Protein AF-A0A8T0IUT3-F1 (afdb_monomer)

Mean predicted aligned error: 15.56 Å

Sequence (140 aa):
MKRPKSNHHGSDPGAVCSSKIKRRRSDAAPHVVEEEQGNPRGDEDKVREELKDKILELLQKRAESSTMCPSEAPRALHPETWRDLMDVTREVARQLALDGRIEITQKGRAVDPEAPLRGPIRLRLVSRKPPSTSGPPNSN

Structure (mmCIF, N/CA/C/O backbone):
data_AF-A0A8T0IUT3-F1
#
_entry.id   AF-A0A8T0IUT3-F1
#
loop_
_atom_site.group_PDB
_atom_site.id
_atom_site.type_symbol
_atom_site.label_atom_id
_atom_site.label_alt_id
_atom_site.label_comp_id
_atom_site.label_asym_id
_atom_site.label_entity_id
_atom_site.label_seq_id
_atom_site.pdbx_PDB_ins_code
_atom_site.Cartn_x
_atom_site.Cartn_y
_atom_site.Cartn_z
_atom_site.occupancy
_atom_site.B_iso_or_equiv
_atom_site.auth_seq_id
_atom_site.auth_comp_id
_atom_site.auth_asym_id
_atom_site.auth_atom_id
_atom_site.pdbx_PDB_model_num
ATOM 1 N N . MET A 1 1 ? 44.453 -64.489 45.763 1.00 55.81 1 MET A N 1
ATOM 2 C CA . MET A 1 1 ? 43.513 -65.433 45.113 1.00 55.81 1 MET A CA 1
ATOM 3 C C . MET A 1 1 ? 42.090 -65.145 45.576 1.00 55.81 1 MET A C 1
ATOM 5 O O . MET A 1 1 ? 41.773 -65.444 46.720 1.00 55.81 1 MET A O 1
ATOM 9 N N . LYS A 1 2 ? 41.245 -64.555 44.725 1.00 43.19 2 LYS A N 1
ATOM 10 C CA . LYS A 1 2 ? 39.778 -64.672 44.783 1.00 43.19 2 LYS A CA 1
ATOM 11 C C . LYS A 1 2 ? 39.184 -64.205 43.454 1.00 43.19 2 LYS A C 1
ATOM 13 O O . LYS A 1 2 ? 39.761 -63.385 42.753 1.00 43.19 2 LYS A O 1
ATOM 18 N N . ARG A 1 3 ? 38.117 -64.905 43.101 1.00 52.44 3 ARG A N 1
ATOM 19 C CA . ARG A 1 3 ? 37.497 -65.087 41.790 1.00 52.44 3 ARG A CA 1
ATOM 20 C C . ARG A 1 3 ? 36.524 -63.939 41.411 1.00 52.44 3 ARG A C 1
ATOM 22 O O . ARG A 1 3 ? 36.326 -63.047 42.226 1.00 52.44 3 ARG A O 1
ATOM 29 N N . PRO A 1 4 ? 35.968 -63.960 40.180 1.00 64.44 4 PRO A N 1
ATOM 30 C CA . PRO A 1 4 ? 35.507 -62.795 39.415 1.00 64.44 4 PRO A CA 1
ATOM 31 C C . PRO A 1 4 ? 33.970 -62.644 39.323 1.00 64.44 4 PRO A C 1
ATOM 33 O O . PRO A 1 4 ? 33.233 -63.442 39.893 1.00 64.44 4 PRO A O 1
ATOM 36 N N . LYS A 1 5 ? 33.561 -61.708 38.441 1.00 50.50 5 LYS A N 1
ATOM 37 C CA . LYS A 1 5 ? 32.255 -61.486 37.777 1.00 50.50 5 LYS A CA 1
ATOM 38 C C . LYS A 1 5 ? 31.177 -60.754 38.584 1.00 50.50 5 LYS A C 1
ATOM 40 O O . LYS A 1 5 ? 30.621 -61.306 39.524 1.00 50.50 5 LYS A O 1
ATOM 45 N N . SER A 1 6 ? 30.726 -59.615 38.052 1.00 52.56 6 SER A N 1
ATOM 46 C CA . SER A 1 6 ? 29.314 -59.470 37.677 1.00 52.56 6 SER A CA 1
ATOM 47 C C . SER A 1 6 ? 29.062 -58.322 36.702 1.00 52.56 6 SER A C 1
ATOM 49 O O . SER A 1 6 ? 29.662 -57.258 36.772 1.00 52.56 6 SER A O 1
ATOM 51 N N . ASN A 1 7 ? 28.164 -58.660 35.782 1.00 49.91 7 ASN A N 1
ATOM 52 C CA . ASN A 1 7 ? 27.420 -57.870 34.812 1.00 49.91 7 ASN A CA 1
ATOM 53 C C . ASN A 1 7 ? 26.555 -56.781 35.491 1.00 49.91 7 ASN A C 1
ATOM 55 O O . ASN A 1 7 ? 26.451 -56.814 36.714 1.00 49.91 7 ASN A O 1
ATOM 59 N N . HIS A 1 8 ? 25.915 -55.921 34.681 1.00 45.75 8 HIS A N 1
ATOM 60 C CA . HIS A 1 8 ? 24.700 -55.077 34.868 1.00 45.75 8 HIS A CA 1
ATOM 61 C C . HIS A 1 8 ? 24.979 -53.694 34.237 1.00 45.75 8 HIS A C 1
ATOM 63 O O . HIS A 1 8 ? 25.816 -52.954 34.733 1.00 45.75 8 HIS A O 1
ATOM 69 N N . HIS A 1 9 ? 24.534 -53.383 33.012 1.00 49.16 9 HIS A N 1
ATOM 70 C CA . HIS A 1 9 ? 23.164 -52.999 32.617 1.00 49.16 9 HIS A CA 1
ATOM 71 C C . HIS A 1 9 ? 22.479 -52.033 33.599 1.00 49.16 9 HIS A C 1
ATOM 73 O O . HIS A 1 9 ? 22.085 -52.432 34.690 1.00 49.16 9 HIS A O 1
ATOM 79 N N . GLY A 1 10 ? 22.305 -50.787 33.146 1.00 36.78 10 GLY A N 1
ATOM 80 C CA . GLY A 1 10 ? 21.624 -49.681 33.829 1.00 36.78 10 GLY A CA 1
ATOM 81 C C . GLY A 1 10 ? 22.468 -48.404 33.718 1.00 36.78 10 GLY A C 1
ATOM 82 O O . GLY A 1 10 ? 23.670 -48.455 33.927 1.00 36.78 10 GLY A O 1
ATOM 83 N N . SER A 1 11 ? 21.972 -47.229 33.355 1.00 42.97 11 SER A N 1
ATOM 84 C CA . SER A 1 11 ? 20.612 -46.797 33.080 1.00 42.97 11 SER A CA 1
ATOM 85 C C . SER A 1 11 ? 20.668 -45.543 32.208 1.00 42.97 11 SER A C 1
ATOM 87 O O . SER A 1 11 ? 21.605 -44.749 32.271 1.00 42.97 11 SER A O 1
ATOM 89 N N . ASP A 1 12 ? 19.624 -45.431 31.404 1.00 49.34 12 ASP A N 1
ATOM 90 C CA . ASP A 1 12 ? 19.147 -44.308 30.607 1.00 49.34 12 ASP A CA 1
ATOM 91 C C . ASP A 1 12 ? 19.341 -42.915 31.252 1.00 49.34 12 ASP A C 1
ATOM 93 O O . ASP A 1 12 ? 18.908 -42.706 32.392 1.00 49.34 12 ASP A O 1
ATOM 97 N N . PRO A 1 13 ? 19.938 -41.930 30.551 1.00 45.50 13 PRO A N 1
ATOM 98 C CA . PRO A 1 13 ? 19.834 -40.541 30.946 1.00 45.50 13 PRO A CA 1
ATOM 99 C C . PRO A 1 13 ? 18.665 -39.857 30.224 1.00 45.50 13 PRO A C 1
ATOM 101 O O . PRO A 1 13 ? 18.775 -39.419 29.083 1.00 45.50 13 PRO A O 1
ATOM 104 N N . GLY A 1 14 ? 17.596 -39.640 30.987 1.00 39.94 14 GLY A N 1
ATOM 105 C CA . GLY A 1 14 ? 17.022 -38.303 31.114 1.00 39.94 14 GLY A CA 1
ATOM 106 C C . GLY A 1 14 ? 16.042 -37.874 30.028 1.00 39.94 14 GLY A C 1
ATOM 107 O O . GLY A 1 14 ? 16.361 -37.078 29.147 1.00 39.94 14 GLY A O 1
ATOM 108 N N . ALA A 1 15 ? 14.782 -38.263 30.211 1.00 42.56 15 ALA A N 1
ATOM 109 C CA . ALA A 1 15 ? 13.651 -37.516 29.686 1.00 42.56 15 ALA A CA 1
ATOM 110 C C . ALA A 1 15 ? 13.571 -36.123 30.343 1.00 42.56 15 ALA A C 1
ATOM 112 O O . ALA A 1 15 ? 13.317 -36.000 31.541 1.00 42.56 15 ALA A O 1
ATOM 113 N N . VAL A 1 16 ? 13.697 -35.068 29.535 1.00 44.44 16 VAL A N 1
ATOM 114 C CA . VAL A 1 16 ? 13.065 -33.770 29.804 1.00 44.44 16 VAL A CA 1
ATOM 115 C C . VAL A 1 16 ? 12.092 -33.479 28.669 1.00 44.44 16 VAL A C 1
ATOM 117 O O . VAL A 1 16 ? 12.460 -33.166 27.537 1.00 44.44 16 VAL A O 1
ATOM 120 N N . CYS A 1 17 ? 10.813 -33.601 29.011 1.00 33.97 17 CYS A N 1
ATOM 121 C CA . CYS A 1 17 ? 9.704 -33.002 28.294 1.00 33.97 17 CYS A CA 1
ATOM 122 C C . CYS A 1 17 ? 9.825 -31.479 28.353 1.00 33.97 17 CYS A C 1
ATOM 124 O O . CYS A 1 17 ? 9.919 -30.929 29.448 1.00 33.97 17 CYS A O 1
ATOM 126 N N . SER A 1 18 ? 9.720 -30.806 27.204 1.00 33.97 18 SER A N 1
ATOM 127 C CA . SER A 1 18 ? 8.935 -29.569 27.061 1.00 33.97 18 SER A CA 1
ATOM 128 C C . SER A 1 18 ? 8.786 -29.151 25.592 1.00 33.97 18 SER A C 1
ATOM 130 O O . SER A 1 18 ? 9.739 -28.773 24.920 1.00 33.97 18 SER A O 1
ATOM 132 N N . SER A 1 19 ? 7.532 -29.179 25.135 1.00 39.91 19 SER A N 1
ATOM 133 C CA . SER A 1 19 ? 6.931 -28.181 24.240 1.00 39.91 19 SER A CA 1
ATOM 134 C C . SER A 1 19 ? 7.530 -27.994 22.842 1.00 39.91 19 SER A C 1
ATOM 136 O O . SER A 1 19 ? 8.184 -26.995 22.549 1.00 39.91 19 SER A O 1
ATOM 138 N N . LYS A 1 20 ? 7.156 -28.877 21.906 1.00 39.25 20 LYS A N 1
ATOM 139 C CA . LYS A 1 20 ? 7.261 -28.596 20.466 1.00 39.25 20 LYS A CA 1
ATOM 140 C C . LYS A 1 20 ? 5.880 -28.289 19.899 1.00 39.25 20 LYS A C 1
ATOM 142 O O . LYS A 1 20 ? 5.141 -29.166 19.461 1.00 39.25 20 LYS A O 1
ATOM 147 N N . ILE A 1 21 ? 5.536 -27.006 19.944 1.00 50.00 21 ILE A N 1
ATOM 148 C CA . ILE A 1 21 ? 4.430 -26.415 19.191 1.00 50.00 21 ILE A CA 1
ATOM 149 C C . ILE A 1 21 ? 4.604 -26.830 17.727 1.00 50.00 21 ILE A C 1
ATOM 151 O O . ILE A 1 21 ? 5.568 -26.434 17.067 1.00 50.00 21 ILE A O 1
ATOM 155 N N . LYS A 1 22 ? 3.679 -27.655 17.226 1.00 37.94 22 LYS A N 1
ATOM 156 C CA . LYS A 1 22 ? 3.567 -27.985 15.805 1.00 37.94 22 LYS A CA 1
ATOM 157 C C . LYS A 1 22 ? 3.166 -26.714 15.062 1.00 37.94 22 LYS A C 1
ATOM 159 O O . LYS A 1 22 ? 1.987 -26.455 14.843 1.00 37.94 22 LYS A O 1
ATOM 164 N N . ARG A 1 23 ? 4.154 -25.913 14.659 1.00 39.94 23 ARG A N 1
ATOM 165 C CA . ARG A 1 23 ? 3.957 -24.968 13.563 1.00 39.94 23 ARG A CA 1
ATOM 166 C C . ARG A 1 23 ? 3.671 -25.814 12.329 1.00 39.94 23 ARG A C 1
ATOM 168 O O . ARG A 1 23 ? 4.578 -26.437 11.782 1.00 39.94 23 ARG A O 1
ATOM 175 N N . ARG A 1 24 ? 2.398 -25.873 11.936 1.00 36.53 24 ARG A N 1
ATOM 176 C CA . ARG A 1 24 ? 2.010 -26.245 10.577 1.00 36.53 24 ARG A CA 1
ATOM 177 C C . ARG A 1 24 ? 2.794 -25.299 9.666 1.00 36.53 24 ARG A C 1
ATOM 179 O O . ARG A 1 24 ? 2.527 -24.102 9.655 1.00 36.53 24 ARG A O 1
ATOM 186 N N . ARG A 1 25 ? 3.828 -25.814 8.996 1.00 36.41 25 ARG A N 1
ATOM 187 C CA . ARG A 1 25 ? 4.364 -25.166 7.802 1.00 36.41 25 ARG A CA 1
ATOM 188 C C . ARG A 1 25 ? 3.235 -25.259 6.792 1.00 36.41 25 ARG A C 1
ATOM 190 O O . ARG A 1 25 ? 2.964 -26.337 6.277 1.00 36.41 25 ARG A O 1
ATOM 197 N N . SER A 1 26 ? 2.512 -24.161 6.623 1.00 38.78 26 SER A N 1
ATOM 198 C CA . SER A 1 26 ? 1.767 -23.953 5.397 1.00 38.78 26 SER A CA 1
ATOM 199 C C . SER A 1 26 ? 2.817 -23.915 4.299 1.00 38.78 26 SER A C 1
ATOM 201 O O . SER A 1 26 ? 3.652 -23.014 4.248 1.00 38.78 26 SER A O 1
ATOM 203 N N . ASP A 1 27 ? 2.839 -24.998 3.545 1.00 40.22 27 ASP A N 1
ATOM 204 C CA . ASP A 1 27 ? 3.532 -25.143 2.286 1.00 40.22 27 ASP A CA 1
ATOM 205 C C . ASP A 1 27 ? 3.083 -23.988 1.374 1.00 40.22 27 ASP A C 1
ATOM 207 O O . ASP A 1 27 ? 1.924 -23.924 0.969 1.00 40.22 27 ASP A O 1
ATOM 211 N N . ALA A 1 28 ? 3.962 -23.010 1.157 1.00 39.94 28 ALA A N 1
ATOM 212 C CA . ALA A 1 28 ? 3.815 -21.995 0.122 1.00 39.94 28 ALA A CA 1
ATOM 213 C C . ALA A 1 28 ? 5.022 -22.178 -0.799 1.00 39.94 28 ALA A C 1
ATOM 215 O O . ALA A 1 28 ? 6.134 -21.743 -0.502 1.00 39.94 28 ALA A O 1
ATOM 216 N N . ALA A 1 29 ? 4.769 -22.995 -1.816 1.00 40.53 29 ALA A N 1
ATOM 217 C CA . ALA A 1 29 ? 5.663 -23.530 -2.826 1.00 40.53 29 ALA A CA 1
ATOM 218 C C . ALA A 1 29 ? 6.790 -22.586 -3.295 1.00 40.53 29 ALA A C 1
ATOM 220 O O . ALA A 1 29 ? 6.523 -21.435 -3.640 1.00 40.53 29 ALA A O 1
ATOM 221 N N . PRO A 1 30 ? 8.027 -23.091 -3.462 1.00 44.62 30 PRO A N 1
ATOM 222 C CA . PRO A 1 30 ? 8.927 -22.562 -4.468 1.00 44.62 30 PRO A CA 1
ATOM 223 C C . PRO A 1 30 ? 8.512 -23.171 -5.813 1.00 44.62 30 PRO A C 1
ATOM 225 O O . PRO A 1 30 ? 8.820 -24.328 -6.093 1.00 44.62 30 PRO A O 1
ATOM 228 N N . HIS A 1 31 ? 7.794 -22.422 -6.648 1.00 38.03 31 HIS A N 1
ATOM 229 C CA . HIS A 1 31 ? 7.691 -22.777 -8.061 1.00 38.03 31 HIS A CA 1
ATOM 230 C C . HIS A 1 31 ? 8.699 -21.941 -8.841 1.00 38.03 31 HIS A C 1
ATOM 232 O O . HIS A 1 31 ? 8.432 -20.825 -9.275 1.00 38.03 31 HIS A O 1
ATOM 238 N N . VAL A 1 32 ? 9.896 -22.507 -8.953 1.00 44.44 32 VAL A N 1
ATOM 239 C CA . VAL A 1 32 ? 10.777 -22.260 -10.088 1.00 44.44 32 VAL A CA 1
ATOM 240 C C . VAL A 1 32 ? 10.021 -22.628 -11.367 1.00 44.44 32 VAL A C 1
ATOM 242 O O . VAL A 1 32 ? 9.634 -23.782 -11.537 1.00 44.44 32 VAL A O 1
ATOM 245 N N . VAL A 1 33 ? 9.832 -21.650 -12.249 1.00 40.28 33 VAL A N 1
ATOM 246 C CA . VAL A 1 33 ? 9.661 -21.863 -13.690 1.00 40.28 33 VAL A CA 1
ATOM 247 C C . VAL A 1 33 ? 10.644 -20.960 -14.413 1.00 40.28 33 VAL A C 1
ATOM 249 O O . VAL A 1 33 ? 10.689 -19.754 -14.170 1.00 40.28 33 VAL A O 1
ATOM 252 N N . GLU A 1 34 ? 11.467 -21.619 -15.222 1.00 43.31 34 GLU A N 1
ATOM 253 C CA . GLU A 1 34 ? 12.449 -21.058 -16.139 1.00 43.31 34 GLU A CA 1
ATOM 254 C C . GLU A 1 34 ? 11.798 -20.303 -17.311 1.00 43.31 34 GLU A C 1
ATOM 256 O O . GLU A 1 34 ? 10.589 -20.353 -17.535 1.00 43.31 34 GLU A O 1
ATOM 261 N N . GLU A 1 35 ? 12.665 -19.579 -18.009 1.00 59.00 35 GLU A N 1
ATOM 262 C CA . GLU A 1 35 ? 12.460 -18.555 -19.031 1.00 59.00 35 GLU A CA 1
ATOM 263 C C . GLU A 1 35 ? 11.762 -19.032 -20.319 1.00 59.00 35 GLU A C 1
ATOM 265 O O . GLU A 1 35 ? 12.024 -20.132 -20.792 1.00 59.00 35 GLU A O 1
ATOM 270 N N . GLU A 1 36 ? 10.934 -18.182 -20.944 1.00 53.38 36 GLU A N 1
ATOM 271 C CA . GLU A 1 36 ? 11.319 -17.424 -22.154 1.00 53.38 36 GLU A CA 1
ATOM 2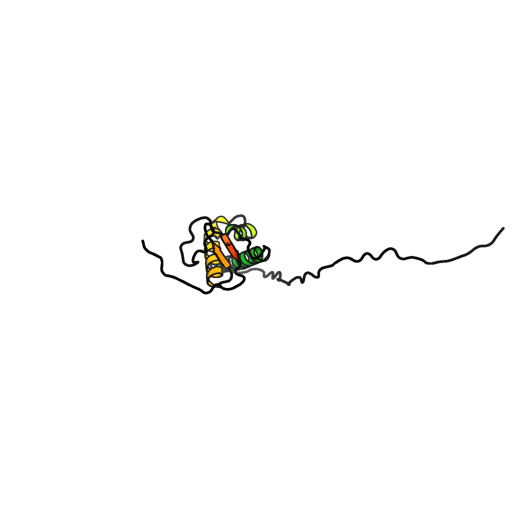72 C C . GLU A 1 36 ? 10.182 -16.484 -22.631 1.00 53.38 36 GLU A C 1
ATOM 274 O O . GLU A 1 36 ? 9.007 -16.832 -22.566 1.00 53.38 36 GLU A O 1
ATOM 279 N N . GLN A 1 37 ? 10.571 -15.330 -23.192 1.00 46.44 37 GLN A N 1
ATOM 280 C CA . GLN A 1 37 ? 9.783 -14.384 -24.015 1.00 46.44 37 GLN A CA 1
ATOM 281 C C . GLN A 1 37 ? 8.900 -13.361 -23.279 1.00 46.44 37 GLN A C 1
ATOM 283 O O . GLN A 1 37 ? 7.699 -13.522 -23.065 1.00 46.44 37 GLN A O 1
ATOM 288 N N . GLY A 1 38 ? 9.543 -12.227 -22.978 1.00 43.34 38 GLY A N 1
ATOM 289 C CA . GLY A 1 38 ? 8.951 -11.025 -22.405 1.00 43.34 38 GLY A CA 1
ATOM 290 C C . GLY A 1 38 ? 7.757 -10.497 -23.197 1.00 43.34 38 GLY A C 1
ATOM 291 O O . GLY A 1 38 ? 7.885 -9.901 -24.267 1.00 43.34 38 GLY A O 1
ATOM 292 N N . ASN A 1 39 ? 6.581 -10.645 -22.597 1.00 49.91 39 ASN A N 1
ATOM 293 C CA . ASN A 1 39 ? 5.521 -9.668 -22.743 1.00 49.91 39 ASN A CA 1
ATOM 294 C C . ASN A 1 39 ? 5.886 -8.507 -21.805 1.00 49.91 39 ASN A C 1
ATOM 296 O O . ASN A 1 39 ? 5.896 -8.736 -20.599 1.00 49.91 39 ASN A O 1
ATOM 300 N N . PRO A 1 40 ? 6.136 -7.275 -22.282 1.00 51.59 40 PRO A N 1
ATOM 301 C CA . PRO A 1 40 ? 6.523 -6.166 -21.402 1.00 51.59 40 PRO A CA 1
ATOM 302 C C . PRO A 1 40 ? 5.475 -5.867 -20.313 1.00 51.59 40 PRO A C 1
ATOM 304 O O . PRO A 1 40 ? 5.798 -5.263 -19.300 1.00 51.59 40 PRO A O 1
ATOM 307 N N . ARG A 1 41 ? 4.226 -6.323 -20.498 1.00 54.34 41 ARG A N 1
ATOM 308 C CA . ARG A 1 41 ? 3.160 -6.250 -19.484 1.00 54.34 41 ARG A CA 1
ATOM 309 C C . ARG A 1 41 ? 3.249 -7.362 -18.431 1.00 54.34 41 ARG A C 1
ATOM 311 O O . ARG A 1 41 ? 2.844 -7.164 -17.295 1.00 54.34 41 ARG A O 1
ATOM 318 N N . GLY A 1 42 ? 3.781 -8.526 -18.806 1.00 61.91 42 GLY A N 1
ATOM 319 C CA . GLY A 1 42 ? 3.863 -9.702 -17.939 1.00 61.91 42 GLY A CA 1
ATOM 320 C C . GLY A 1 42 ? 4.825 -9.512 -16.770 1.00 61.91 42 GLY A C 1
ATOM 321 O O . GLY A 1 42 ? 4.537 -9.975 -15.670 1.00 61.91 42 GLY A O 1
ATOM 322 N N . ASP A 1 43 ? 5.921 -8.783 -16.980 1.00 73.44 43 ASP A N 1
ATOM 323 C CA . ASP A 1 43 ? 6.865 -8.453 -15.910 1.00 73.44 43 ASP A CA 1
ATOM 324 C C . ASP A 1 43 ? 6.238 -7.510 -14.871 1.00 73.44 43 ASP A C 1
ATOM 326 O O . ASP A 1 43 ? 6.359 -7.743 -13.669 1.00 73.44 43 ASP A O 1
ATOM 330 N N . GLU A 1 44 ? 5.492 -6.489 -15.309 1.00 77.19 44 GLU A N 1
ATOM 331 C CA . GLU A 1 44 ? 4.794 -5.565 -14.404 1.00 77.19 44 GLU A CA 1
ATOM 332 C C . GLU A 1 44 ? 3.655 -6.245 -13.633 1.00 77.19 44 GLU A C 1
ATOM 334 O O . GLU A 1 44 ? 3.500 -6.016 -12.430 1.00 77.19 44 GLU A O 1
ATOM 339 N N . ASP A 1 45 ? 2.877 -7.103 -14.298 1.00 82.94 45 ASP A N 1
ATOM 340 C CA . ASP A 1 45 ? 1.806 -7.877 -13.663 1.00 82.94 45 ASP A CA 1
ATOM 341 C C . ASP A 1 45 ? 2.371 -8.878 -12.646 1.00 82.94 45 ASP A C 1
ATOM 343 O O . ASP A 1 45 ? 1.840 -9.016 -11.542 1.00 82.94 45 ASP A O 1
ATOM 347 N N . LYS A 1 46 ? 3.504 -9.516 -12.957 1.00 86.75 46 LYS A N 1
ATOM 348 C CA . LYS A 1 46 ? 4.217 -10.373 -12.006 1.00 86.75 46 LYS A CA 1
ATOM 349 C C . LYS A 1 46 ? 4.689 -9.580 -10.788 1.00 86.75 46 LYS A C 1
ATOM 351 O O . LYS A 1 46 ? 4.426 -9.994 -9.661 1.00 86.75 46 LYS A O 1
ATOM 356 N N . VAL A 1 47 ? 5.313 -8.417 -10.989 1.00 89.38 47 VAL A N 1
ATOM 357 C CA . VAL A 1 47 ? 5.743 -7.536 -9.887 1.00 89.38 47 VAL A CA 1
ATOM 358 C C . VAL A 1 47 ? 4.547 -7.089 -9.042 1.00 89.38 47 VAL A C 1
ATOM 360 O O . VAL A 1 47 ? 4.638 -7.029 -7.815 1.00 89.38 47 VAL A O 1
ATOM 363 N N . ARG A 1 48 ? 3.402 -6.803 -9.670 1.00 90.62 48 ARG A N 1
ATOM 364 C CA . ARG A 1 48 ? 2.156 -6.440 -8.985 1.00 90.62 48 ARG A CA 1
ATOM 365 C C . ARG A 1 48 ? 1.669 -7.557 -8.059 1.00 90.62 48 ARG A C 1
ATOM 367 O O . ARG A 1 48 ? 1.350 -7.274 -6.903 1.00 90.62 48 ARG A O 1
ATOM 374 N N . GLU A 1 49 ? 1.631 -8.798 -8.538 1.00 89.81 49 GLU A N 1
ATOM 375 C CA . GLU A 1 49 ? 1.229 -9.954 -7.726 1.00 89.81 49 GLU A CA 1
ATOM 376 C C . GLU A 1 49 ? 2.248 -10.255 -6.615 1.00 89.81 49 GLU A C 1
ATOM 378 O O . GLU A 1 49 ? 1.857 -10.439 -5.463 1.00 89.81 49 GLU A O 1
ATOM 383 N N . GLU A 1 50 ? 3.553 -10.175 -6.894 1.00 91.19 50 GLU A N 1
ATOM 384 C CA . GLU A 1 50 ? 4.592 -10.317 -5.863 1.00 91.19 50 GLU A CA 1
ATOM 385 C C . GLU A 1 50 ? 4.434 -9.267 -4.752 1.00 91.19 50 GLU A C 1
ATOM 387 O O . GLU A 1 50 ? 4.505 -9.585 -3.562 1.00 91.19 50 GLU A O 1
ATOM 392 N N . LEU A 1 51 ? 4.177 -8.005 -5.120 1.00 92.38 51 LEU A N 1
ATOM 393 C CA . LEU A 1 51 ? 3.916 -6.931 -4.161 1.00 92.38 51 LEU A CA 1
ATOM 394 C C . LEU A 1 51 ? 2.668 -7.217 -3.329 1.00 92.38 51 LEU A C 1
ATOM 396 O O . LEU A 1 51 ? 2.678 -6.994 -2.117 1.00 92.38 51 LEU A O 1
ATOM 400 N N . LYS A 1 52 ? 1.603 -7.710 -3.962 1.00 91.56 52 LYS A N 1
ATOM 401 C CA . LYS A 1 52 ? 0.335 -8.039 -3.308 1.00 91.56 52 LYS A CA 1
ATOM 402 C C . LYS A 1 52 ? 0.531 -9.111 -2.243 1.00 91.56 52 LYS A C 1
ATOM 404 O O . LYS A 1 52 ? 0.182 -8.891 -1.078 1.00 91.56 52 LYS A O 1
ATOM 409 N N . ASP A 1 53 ? 1.157 -10.220 -2.619 1.00 91.06 53 ASP A N 1
ATOM 410 C CA . ASP A 1 53 ? 1.465 -11.320 -1.711 1.00 91.06 53 ASP A CA 1
ATOM 411 C C . ASP A 1 53 ? 2.394 -10.859 -0.597 1.00 91.06 53 ASP A C 1
ATOM 413 O O . ASP A 1 53 ? 2.157 -11.156 0.578 1.00 91.06 53 ASP A O 1
ATOM 417 N N . LYS A 1 54 ? 3.405 -10.046 -0.927 1.00 92.12 54 LYS A N 1
ATOM 418 C CA . LYS A 1 54 ? 4.350 -9.548 0.068 1.00 92.12 54 LYS A CA 1
ATOM 419 C C . LYS A 1 54 ? 3.702 -8.620 1.086 1.00 92.12 54 LYS A C 1
ATOM 421 O O . LYS A 1 54 ? 4.015 -8.712 2.274 1.00 92.12 54 LYS A O 1
ATOM 426 N N . ILE A 1 55 ? 2.797 -7.742 0.653 1.00 90.69 55 ILE A N 1
ATOM 427 C CA . ILE A 1 55 ? 2.027 -6.869 1.549 1.00 90.69 55 ILE A CA 1
ATOM 428 C C . ILE A 1 55 ? 1.203 -7.723 2.516 1.00 90.69 55 ILE A C 1
ATOM 430 O O . ILE A 1 55 ? 1.257 -7.511 3.729 1.00 90.69 55 ILE A O 1
ATOM 434 N N . LEU A 1 56 ? 0.473 -8.716 2.006 1.00 87.88 56 LEU A N 1
ATOM 435 C CA . LEU A 1 56 ? -0.345 -9.592 2.842 1.00 87.88 56 LEU A CA 1
ATOM 436 C C . LEU A 1 56 ? 0.510 -10.419 3.807 1.00 87.88 56 LEU A C 1
ATOM 438 O O . LEU A 1 56 ? 0.198 -10.475 4.994 1.00 87.88 56 LEU A O 1
ATOM 442 N N . GLU A 1 57 ? 1.617 -10.995 3.339 1.00 88.25 57 GLU A N 1
ATOM 443 C CA . GLU A 1 57 ? 2.556 -11.771 4.154 1.00 88.25 57 GLU A CA 1
ATOM 444 C C . GLU A 1 57 ? 3.122 -10.933 5.311 1.00 88.25 57 GLU A C 1
ATOM 446 O O . GLU A 1 57 ? 3.133 -11.363 6.467 1.00 88.25 57 GLU A O 1
ATOM 451 N N . LEU A 1 58 ? 3.590 -9.718 5.017 1.00 88.19 58 LEU A N 1
ATOM 452 C CA . LEU A 1 58 ? 4.161 -8.815 6.015 1.00 88.19 58 LEU A CA 1
ATOM 453 C C . LEU A 1 58 ? 3.109 -8.325 7.020 1.00 88.19 58 LEU A C 1
ATOM 455 O O . LEU A 1 58 ? 3.430 -8.183 8.200 1.00 88.19 58 LEU A O 1
ATOM 459 N N . LEU A 1 59 ? 1.869 -8.089 6.585 1.00 86.69 59 LEU A N 1
ATOM 460 C CA . LEU A 1 59 ? 0.763 -7.745 7.481 1.00 86.69 59 LEU A CA 1
ATOM 461 C C . LEU A 1 59 ? 0.366 -8.929 8.374 1.00 86.69 59 LEU A C 1
ATOM 463 O O . LEU A 1 59 ? 0.200 -8.742 9.574 1.00 86.69 59 LEU A O 1
ATOM 467 N N . GLN A 1 60 ? 0.289 -10.144 7.824 1.00 83.56 60 GLN A N 1
ATOM 468 C CA . GLN A 1 60 ? -0.037 -11.368 8.570 1.00 83.56 60 GLN A CA 1
ATOM 469 C C . GLN A 1 60 ? 1.040 -11.757 9.590 1.00 83.56 60 GLN A C 1
ATOM 471 O O . GLN A 1 60 ? 0.735 -12.336 10.630 1.00 83.56 60 GLN A O 1
ATOM 476 N N . LYS A 1 61 ? 2.313 -11.453 9.308 1.00 83.56 61 LYS A N 1
ATOM 477 C CA . LYS A 1 61 ? 3.424 -11.667 10.250 1.00 83.56 61 LYS A CA 1
ATOM 478 C C . LYS A 1 61 ? 3.377 -10.729 11.456 1.00 83.56 61 LYS A C 1
ATOM 480 O O . LYS A 1 61 ? 4.028 -11.009 12.464 1.00 83.56 61 LYS A O 1
ATOM 485 N N . ARG A 1 62 ? 2.664 -9.608 11.350 1.00 80.62 62 ARG A N 1
ATOM 486 C CA . ARG A 1 62 ? 2.500 -8.633 12.430 1.00 80.62 62 ARG A CA 1
ATOM 487 C C . ARG A 1 62 ? 1.206 -8.914 13.200 1.00 80.62 62 ARG A C 1
ATOM 489 O O . ARG A 1 62 ? 0.346 -9.665 12.757 1.00 80.62 62 ARG A O 1
ATOM 496 N N . ALA A 1 63 ? 1.074 -8.308 14.379 1.00 70.88 63 ALA A N 1
ATOM 497 C CA . ALA A 1 63 ? -0.196 -8.322 15.101 1.00 70.88 63 ALA A CA 1
ATOM 498 C C . ALA A 1 63 ? -1.302 -7.683 14.241 1.00 70.88 63 ALA A C 1
ATOM 500 O O . ALA A 1 63 ? -1.034 -6.743 13.496 1.00 70.88 63 ALA A O 1
ATOM 501 N N . GLU A 1 64 ? -2.540 -8.149 14.387 1.00 63.78 64 GLU A N 1
ATOM 502 C CA . GLU A 1 64 ? -3.699 -7.754 13.566 1.00 63.78 64 GLU A CA 1
ATOM 503 C C . GLU A 1 64 ? -3.996 -6.241 13.583 1.00 63.78 64 GLU A C 1
ATOM 505 O O . GLU A 1 64 ? -4.554 -5.692 12.638 1.00 63.78 64 GLU A O 1
ATOM 510 N N . SER A 1 65 ? -3.572 -5.545 14.640 1.00 63.53 65 SER A N 1
ATOM 511 C CA . SER A 1 65 ? -3.686 -4.091 14.810 1.00 63.53 65 SER A CA 1
ATOM 512 C C . SER A 1 65 ? -2.446 -3.307 14.366 1.00 63.53 65 SER A C 1
ATOM 514 O O . SER A 1 65 ? -2.411 -2.078 14.465 1.00 63.53 65 SER A O 1
ATOM 516 N N . SER A 1 66 ? -1.400 -3.996 13.916 1.00 78.81 66 SER A N 1
ATOM 517 C CA . SER A 1 66 ? -0.150 -3.365 13.518 1.00 78.81 66 SER A CA 1
ATOM 518 C C . SER A 1 66 ? -0.279 -2.712 12.150 1.00 78.81 66 SER A C 1
ATOM 520 O O . SER A 1 66 ? -1.021 -3.159 11.276 1.00 78.81 66 SER A O 1
ATOM 522 N N . THR A 1 67 ? 0.491 -1.646 11.963 1.00 83.56 67 THR A N 1
ATOM 523 C CA . THR A 1 67 ? 0.566 -0.937 10.690 1.00 83.56 67 THR A CA 1
ATOM 524 C C . THR A 1 67 ? 1.897 -1.194 9.999 1.00 83.56 67 THR A C 1
ATOM 526 O O . THR A 1 67 ? 2.921 -1.466 10.631 1.00 83.56 67 THR A O 1
ATOM 529 N N . MET A 1 68 ? 1.871 -1.086 8.678 1.00 87.38 68 MET A N 1
ATOM 530 C CA . MET A 1 68 ? 3.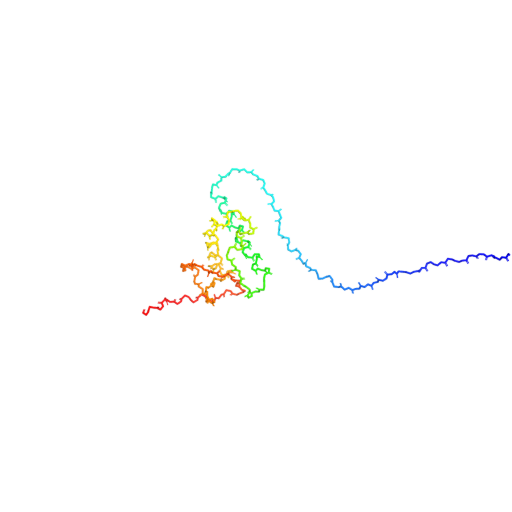011 -1.217 7.774 1.00 87.38 68 MET A CA 1
ATOM 531 C C . MET A 1 68 ? 3.179 0.078 6.967 1.00 87.38 68 MET A C 1
ATOM 533 O O . MET A 1 68 ? 2.197 0.749 6.641 1.00 87.38 68 MET A O 1
ATOM 537 N N . CYS A 1 69 ? 4.417 0.407 6.585 1.00 86.50 69 CYS A N 1
ATOM 538 C CA . CYS A 1 69 ? 4.675 1.364 5.502 1.00 86.50 69 CYS A CA 1
ATOM 539 C C . CYS A 1 69 ? 4.561 0.689 4.122 1.00 86.50 69 CYS A C 1
ATOM 541 O O . CYS A 1 69 ? 5.162 -0.370 3.942 1.00 86.50 69 CYS A O 1
ATOM 543 N N . PRO A 1 70 ? 3.930 1.320 3.112 1.00 84.88 70 PRO A N 1
ATOM 544 C CA . PRO A 1 70 ? 3.823 0.738 1.769 1.00 84.88 70 PRO A CA 1
ATOM 545 C C . PRO A 1 70 ? 5.194 0.435 1.150 1.00 84.88 70 PRO A C 1
ATOM 547 O O . PRO A 1 70 ? 5.343 -0.545 0.438 1.00 84.88 70 PRO A O 1
ATOM 550 N N . SER A 1 71 ? 6.230 1.214 1.481 1.00 86.44 71 SER A N 1
ATOM 551 C CA . SER A 1 71 ? 7.586 1.000 0.968 1.00 86.44 71 SER A CA 1
ATOM 552 C C . SER A 1 71 ? 8.272 -0.274 1.458 1.00 86.44 71 SER A C 1
ATOM 554 O O . SER A 1 71 ? 9.303 -0.632 0.904 1.00 86.44 71 SER A O 1
ATOM 556 N N . GLU A 1 72 ? 7.771 -0.937 2.504 1.00 86.81 72 GLU A N 1
ATOM 557 C CA . GLU A 1 72 ? 8.402 -2.155 3.030 1.00 86.81 72 GLU A CA 1
ATOM 558 C C . GLU A 1 72 ? 8.341 -3.324 2.042 1.00 86.81 72 GLU A C 1
ATOM 560 O O . GLU A 1 72 ? 9.323 -4.050 1.912 1.00 86.81 72 GLU A O 1
ATOM 565 N N . ALA A 1 73 ? 7.229 -3.483 1.320 1.00 90.12 73 ALA A N 1
ATOM 566 C CA . ALA A 1 73 ? 7.053 -4.566 0.355 1.00 90.12 73 ALA A CA 1
ATOM 567 C C . ALA A 1 73 ? 8.040 -4.489 -0.830 1.00 90.12 73 ALA A C 1
ATOM 569 O O . ALA A 1 73 ? 8.824 -5.424 -0.995 1.00 90.12 73 ALA A O 1
ATOM 570 N N . PRO A 1 74 ? 8.109 -3.386 -1.604 1.00 90.31 74 PRO A N 1
ATOM 571 C CA . PRO A 1 74 ? 9.050 -3.287 -2.718 1.00 90.31 74 PRO A CA 1
ATOM 572 C C . PRO A 1 74 ? 10.503 -3.254 -2.248 1.00 90.31 74 PRO A C 1
ATOM 574 O O . PRO A 1 74 ? 11.361 -3.781 -2.937 1.00 90.31 74 PRO A O 1
ATOM 577 N N . ARG A 1 75 ? 10.805 -2.722 -1.054 1.00 88.06 75 ARG A N 1
ATOM 578 C CA . ARG A 1 75 ? 12.164 -2.805 -0.487 1.00 88.06 75 ARG A CA 1
ATOM 579 C C . ARG A 1 75 ? 12.598 -4.236 -0.175 1.00 88.06 75 ARG A C 1
ATOM 581 O O . ARG A 1 75 ? 13.792 -4.504 -0.185 1.00 88.06 75 ARG A O 1
ATOM 588 N N . ALA A 1 76 ? 11.657 -5.121 0.148 1.00 87.19 76 ALA A N 1
ATOM 589 C CA . ALA A 1 76 ? 11.953 -6.516 0.458 1.00 87.19 76 ALA A CA 1
ATOM 590 C C . ALA A 1 76 ? 12.138 -7.385 -0.796 1.00 87.19 76 ALA A C 1
ATOM 592 O O . ALA A 1 76 ? 12.829 -8.394 -0.714 1.00 87.19 76 ALA A O 1
ATOM 593 N N . LEU A 1 77 ? 11.506 -7.018 -1.916 1.00 87.75 77 LEU A N 1
ATOM 594 C CA . LEU A 1 77 ? 11.564 -7.765 -3.179 1.00 87.75 77 LEU A CA 1
ATOM 595 C C . LEU A 1 77 ? 12.610 -7.191 -4.141 1.00 87.75 77 LEU A C 1
ATOM 597 O O . LEU A 1 77 ? 13.442 -7.920 -4.665 1.00 87.75 77 LEU A O 1
ATOM 601 N N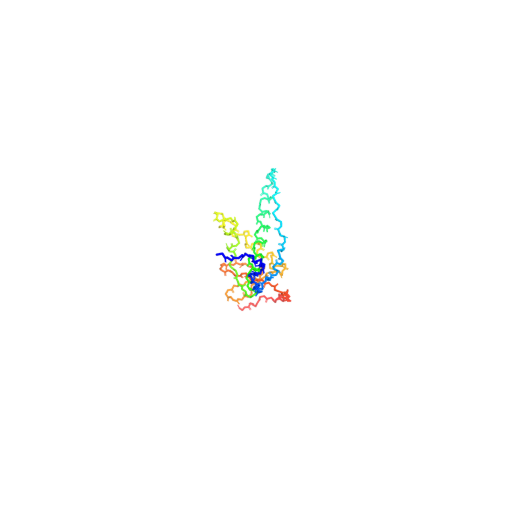 . HIS A 1 78 ? 12.581 -5.871 -4.323 1.00 88.38 78 HIS A N 1
ATOM 602 C CA . HIS A 1 78 ? 13.310 -5.133 -5.352 1.00 88.38 78 HIS A CA 1
ATOM 603 C C . HIS A 1 78 ? 14.046 -3.927 -4.727 1.00 88.38 78 HIS A C 1
ATOM 605 O O . HIS A 1 78 ? 13.683 -2.774 -4.971 1.00 88.38 78 HIS A O 1
ATOM 611 N N . PRO A 1 79 ? 15.066 -4.147 -3.872 1.00 87.62 79 PRO A N 1
ATOM 612 C CA . PRO A 1 79 ? 15.732 -3.083 -3.107 1.00 87.62 79 PRO A CA 1
ATOM 613 C C . PRO A 1 79 ? 16.464 -2.038 -3.962 1.00 87.62 79 PRO A C 1
ATOM 615 O O . PRO A 1 79 ? 16.705 -0.934 -3.475 1.00 87.62 79 PRO A O 1
ATOM 618 N N . GLU A 1 80 ? 16.779 -2.349 -5.218 1.00 87.69 80 GLU A N 1
ATOM 619 C CA . GLU A 1 80 ? 17.428 -1.426 -6.157 1.00 87.69 80 GLU A CA 1
ATOM 620 C C . GLU A 1 80 ? 16.407 -0.491 -6.836 1.00 87.69 80 GLU A C 1
ATOM 622 O O . GLU A 1 80 ? 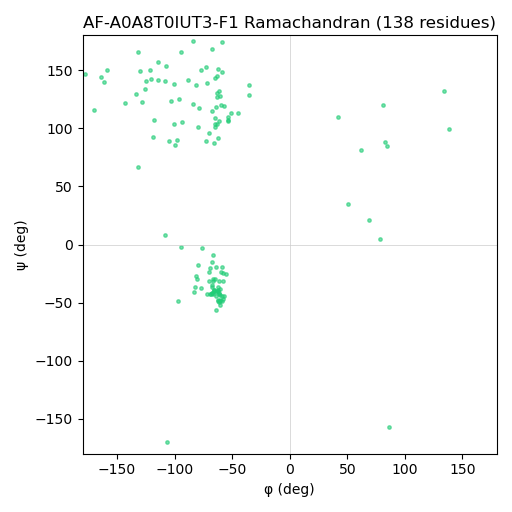16.632 0.715 -6.928 1.00 87.69 80 GLU A O 1
ATOM 627 N N . THR A 1 81 ? 15.237 -1.014 -7.225 1.00 87.69 81 THR A N 1
ATOM 628 C CA . THR A 1 81 ? 14.204 -0.305 -8.012 1.00 87.69 81 THR A CA 1
ATOM 629 C C . THR A 1 81 ? 12.952 0.062 -7.204 1.00 87.69 81 THR A C 1
ATOM 631 O O . THR A 1 81 ? 11.967 0.561 -7.744 1.00 87.69 81 THR A O 1
ATOM 634 N N . TRP A 1 82 ? 12.965 -0.119 -5.876 1.00 88.06 82 TRP A N 1
ATOM 635 C CA . TRP A 1 82 ? 11.786 0.089 -5.017 1.00 88.06 82 TRP A CA 1
ATOM 636 C C . TRP A 1 82 ? 11.149 1.481 -5.124 1.00 88.06 82 TRP A C 1
ATOM 638 O O . TRP A 1 82 ? 9.970 1.634 -4.800 1.00 88.06 82 TRP A O 1
ATOM 648 N N . ARG A 1 83 ? 11.927 2.503 -5.511 1.00 86.56 83 ARG A N 1
ATOM 649 C CA . ARG A 1 83 ? 11.429 3.873 -5.703 1.00 86.56 83 ARG A CA 1
ATOM 650 C C . ARG A 1 83 ? 10.508 3.957 -6.913 1.00 86.56 83 ARG A C 1
ATOM 652 O O . ARG A 1 83 ? 9.444 4.555 -6.791 1.00 86.56 83 ARG A O 1
ATOM 659 N N . ASP A 1 84 ? 10.888 3.310 -8.007 1.00 88.69 84 ASP A N 1
ATOM 660 C CA . ASP A 1 84 ? 10.118 3.273 -9.253 1.00 88.69 84 ASP A CA 1
ATOM 661 C C . ASP A 1 84 ? 8.847 2.433 -9.070 1.00 88.69 84 ASP A C 1
ATOM 663 O O . ASP A 1 84 ? 7.780 2.756 -9.583 1.00 88.69 84 ASP A O 1
ATOM 667 N N . LEU A 1 85 ? 8.918 1.420 -8.201 1.00 88.62 85 LEU A N 1
ATOM 668 C CA . LEU A 1 85 ? 7.771 0.592 -7.832 1.00 88.62 85 LEU A CA 1
ATOM 669 C C . LEU A 1 85 ? 6.791 1.270 -6.866 1.00 88.62 85 LEU A C 1
ATOM 671 O O . LEU A 1 85 ? 5.771 0.668 -6.529 1.00 88.62 85 LEU A O 1
ATOM 675 N N . MET A 1 86 ? 7.050 2.490 -6.380 1.00 88.75 86 MET A N 1
ATOM 676 C CA . MET A 1 86 ? 6.153 3.150 -5.419 1.00 88.75 86 MET A CA 1
ATOM 677 C C . MET A 1 86 ? 4.762 3.417 -5.983 1.00 88.75 86 MET A C 1
ATOM 679 O O . MET A 1 86 ? 3.784 3.284 -5.245 1.00 88.75 86 MET A O 1
ATOM 683 N N . ASP A 1 87 ? 4.654 3.761 -7.262 1.00 87.56 87 ASP A N 1
ATOM 684 C CA . ASP A 1 87 ? 3.354 4.025 -7.880 1.00 87.56 87 ASP A CA 1
ATOM 685 C C . ASP A 1 87 ? 2.563 2.730 -8.077 1.00 87.56 87 ASP A C 1
ATOM 687 O O . ASP A 1 87 ? 1.397 2.657 -7.679 1.00 87.56 87 ASP A O 1
ATOM 691 N N . VAL A 1 88 ? 3.232 1.663 -8.525 1.00 90.00 88 VAL A N 1
ATOM 692 C CA . VAL A 1 88 ? 2.653 0.311 -8.601 1.00 90.00 88 VAL A CA 1
ATOM 693 C C . VAL A 1 88 ? 2.237 -0.183 -7.214 1.00 90.00 88 VAL A C 1
ATOM 695 O O . VAL A 1 88 ? 1.133 -0.685 -7.031 1.00 90.00 88 VAL A O 1
ATOM 698 N N . THR A 1 89 ? 3.072 0.027 -6.198 1.00 90.81 89 THR A N 1
ATOM 699 C CA . THR A 1 89 ? 2.788 -0.388 -4.816 1.00 90.81 89 THR A CA 1
ATOM 700 C C . THR A 1 89 ? 1.559 0.322 -4.251 1.00 90.81 89 THR A C 1
ATOM 702 O O . THR A 1 89 ? 0.748 -0.300 -3.564 1.00 90.81 89 THR A O 1
ATOM 705 N N . ARG A 1 90 ? 1.388 1.622 -4.533 1.00 89.00 90 ARG A N 1
ATOM 706 C CA . ARG A 1 90 ? 0.180 2.366 -4.138 1.00 89.00 90 ARG A CA 1
ATOM 707 C C . ARG A 1 90 ? -1.058 1.823 -4.837 1.00 89.00 90 ARG A C 1
ATOM 709 O O . ARG A 1 90 ? -2.090 1.688 -4.190 1.00 89.00 90 ARG A O 1
ATOM 716 N N . GLU A 1 91 ? -0.954 1.494 -6.121 1.00 89.06 91 GLU A N 1
ATOM 717 C CA . GLU A 1 91 ? -2.046 0.868 -6.864 1.00 89.06 91 GLU A CA 1
ATOM 718 C C . GLU A 1 91 ? -2.433 -0.487 -6.266 1.00 89.06 91 GLU A C 1
ATOM 720 O O . GLU A 1 91 ? -3.597 -0.698 -5.943 1.00 89.06 91 GLU A O 1
ATOM 725 N N . VAL A 1 92 ? -1.462 -1.367 -6.015 1.00 91.88 92 VAL A N 1
ATOM 726 C CA . VAL A 1 92 ? -1.694 -2.669 -5.368 1.00 91.88 92 VAL A CA 1
ATOM 727 C C . VAL A 1 92 ? -2.359 -2.505 -4.003 1.00 91.88 92 VAL A C 1
ATOM 729 O O . VAL A 1 92 ? -3.318 -3.210 -3.692 1.00 91.88 92 VAL A O 1
ATOM 732 N N . ALA A 1 93 ? -1.888 -1.558 -3.188 1.00 90.31 93 ALA A N 1
ATOM 733 C CA . ALA A 1 93 ? -2.485 -1.289 -1.885 1.00 90.31 93 ALA A CA 1
ATOM 734 C C . ALA A 1 93 ? -3.942 -0.808 -2.003 1.00 90.31 93 ALA A C 1
ATOM 736 O O . ALA A 1 93 ? -4.783 -1.227 -1.209 1.00 90.31 93 ALA A O 1
ATOM 737 N N . ARG A 1 94 ? -4.259 0.030 -3.001 1.00 89.81 94 ARG A N 1
ATOM 738 C CA . ARG A 1 94 ? -5.641 0.448 -3.289 1.00 89.81 94 ARG A CA 1
ATOM 739 C C . ARG A 1 94 ? -6.513 -0.736 -3.678 1.00 89.81 94 ARG A C 1
ATOM 741 O O . ARG A 1 94 ? -7.564 -0.910 -3.075 1.00 89.81 94 ARG A O 1
ATOM 748 N N . GLN A 1 95 ? -6.051 -1.581 -4.598 1.00 89.31 95 GLN A N 1
ATOM 749 C CA . GLN A 1 95 ? -6.780 -2.784 -5.017 1.00 89.31 95 GLN A CA 1
ATOM 750 C C . GLN A 1 95 ? -7.069 -3.709 -3.826 1.00 89.31 95 GLN A C 1
ATOM 752 O O . GLN A 1 95 ? -8.211 -4.089 -3.593 1.00 89.31 95 GLN A O 1
ATOM 757 N N . LEU A 1 96 ? -6.069 -3.973 -2.979 1.00 89.06 96 LEU A N 1
ATOM 758 C CA . LEU A 1 96 ? -6.253 -4.770 -1.761 1.00 89.06 96 LEU A CA 1
ATOM 759 C C . LEU A 1 96 ? -7.250 -4.148 -0.769 1.00 89.06 96 LEU A C 1
ATOM 761 O O . LEU A 1 96 ? -7.911 -4.872 -0.018 1.00 89.06 96 LEU A O 1
ATOM 765 N N . ALA A 1 97 ? -7.335 -2.820 -0.724 1.00 89.12 97 ALA A N 1
ATOM 766 C CA . ALA A 1 97 ? -8.280 -2.115 0.130 1.00 89.12 97 ALA A CA 1
ATOM 767 C C . ALA A 1 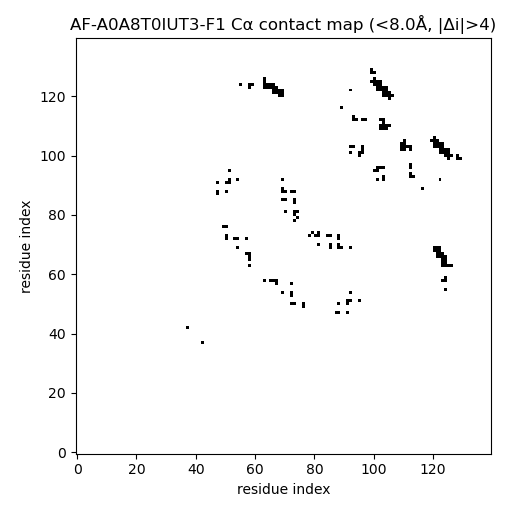97 ? -9.706 -2.129 -0.439 1.00 89.12 97 ALA A C 1
ATOM 769 O O . ALA A 1 97 ? -10.652 -2.330 0.322 1.00 89.12 97 ALA A O 1
ATOM 770 N N . LEU A 1 98 ? -9.859 -2.014 -1.761 1.00 86.19 98 LEU A N 1
ATOM 771 C CA . LEU A 1 98 ? -11.133 -2.206 -2.465 1.00 86.19 98 LEU A CA 1
ATOM 772 C C . LEU A 1 98 ? -11.661 -3.637 -2.289 1.00 86.19 98 LEU A C 1
ATOM 774 O O . LEU A 1 98 ? -12.840 -3.835 -1.994 1.00 86.19 98 LEU A O 1
ATOM 778 N N . ASP A 1 99 ? -10.766 -4.626 -2.340 1.00 85.88 99 ASP A N 1
ATOM 779 C CA . ASP A 1 99 ? -11.069 -6.031 -2.045 1.00 85.88 99 ASP A CA 1
ATOM 780 C C . ASP A 1 99 ? -11.438 -6.270 -0.566 1.00 85.88 99 ASP A C 1
ATOM 782 O O . ASP A 1 99 ? -11.842 -7.372 -0.182 1.00 85.88 99 ASP A O 1
ATOM 786 N N . GLY A 1 100 ? -11.272 -5.262 0.299 1.00 86.44 100 GLY A N 1
ATOM 787 C CA . GLY A 1 100 ? -11.527 -5.353 1.735 1.00 86.44 100 GLY A CA 1
ATOM 788 C C . GLY A 1 100 ? -10.540 -6.252 2.481 1.00 86.44 100 GLY A C 1
ATOM 789 O O . GLY A 1 100 ? -10.864 -6.745 3.562 1.00 86.44 100 GLY A O 1
ATOM 790 N N . ARG A 1 101 ? -9.352 -6.500 1.910 1.00 87.00 101 ARG A N 1
ATOM 791 C CA . ARG A 1 101 ? -8.273 -7.285 2.540 1.00 87.00 101 ARG A CA 1
ATOM 792 C C . ARG A 1 101 ? -7.453 -6.440 3.507 1.00 87.00 101 ARG A C 1
ATOM 794 O O . ARG A 1 101 ? -7.004 -6.934 4.542 1.00 87.00 101 ARG A O 1
ATOM 801 N N . ILE A 1 102 ? -7.249 -5.171 3.163 1.00 88.75 102 ILE A N 1
ATOM 802 C CA . ILE A 1 102 ? -6.491 -4.209 3.963 1.00 88.75 102 ILE A CA 1
ATOM 803 C C . ILE A 1 102 ? -7.272 -2.904 4.107 1.00 88.75 102 ILE A C 1
ATOM 805 O O . ILE A 1 102 ? -8.230 -2.655 3.386 1.00 88.75 102 ILE A O 1
ATOM 809 N N . GLU A 1 103 ? -6.852 -2.052 5.032 1.00 88.38 103 GLU A N 1
ATOM 810 C CA . GLU A 1 103 ? -7.341 -0.681 5.123 1.00 88.38 103 GLU A CA 1
ATOM 811 C C . GLU A 1 103 ? -6.160 0.283 5.079 1.00 88.38 103 GLU A C 1
ATOM 813 O O . GLU A 1 103 ? -5.100 0.043 5.670 1.00 88.38 103 GLU A O 1
ATOM 818 N N . ILE A 1 104 ? -6.361 1.388 4.368 1.00 89.88 104 ILE A N 1
ATOM 819 C CA . ILE A 1 104 ? -5.390 2.462 4.244 1.00 89.88 104 ILE A CA 1
ATOM 820 C C . ILE A 1 104 ? -5.742 3.535 5.265 1.00 89.88 104 ILE A C 1
ATOM 822 O O . ILE A 1 104 ? -6.855 4.053 5.301 1.00 89.88 104 ILE A O 1
ATOM 826 N N . THR A 1 105 ? -4.772 3.883 6.101 1.00 87.94 105 THR A N 1
ATOM 827 C CA . THR A 1 105 ? -4.920 4.931 7.107 1.00 87.94 105 THR A CA 1
ATOM 828 C C . THR A 1 105 ? -3.895 6.033 6.885 1.00 87.94 105 THR A C 1
ATOM 830 O O . THR A 1 105 ? -2.736 5.789 6.540 1.00 87.94 105 THR A O 1
ATOM 833 N N . GLN A 1 106 ? -4.307 7.274 7.109 1.00 87.56 106 GLN A N 1
ATOM 834 C CA . GLN A 1 106 ? -3.451 8.448 7.037 1.00 87.56 106 GLN A CA 1
ATOM 835 C C . GLN A 1 106 ? -3.694 9.320 8.262 1.00 87.56 106 GLN A C 1
ATOM 837 O O . GLN A 1 106 ? -4.834 9.626 8.603 1.00 87.56 106 GLN A O 1
ATOM 842 N N . LYS A 1 107 ? -2.615 9.711 8.954 1.00 83.44 107 LYS A N 1
ATOM 843 C CA . LYS A 1 107 ? -2.698 10.491 10.207 1.00 83.44 107 LYS A CA 1
ATOM 844 C C . LYS A 1 107 ? -3.661 9.863 11.240 1.00 83.44 107 LYS A C 1
ATOM 846 O O . LYS A 1 107 ? -4.352 10.572 11.962 1.00 83.44 107 LYS A O 1
ATOM 851 N N . GLY A 1 108 ? -3.725 8.528 11.279 1.00 82.06 108 GLY A N 1
ATOM 852 C CA . GLY A 1 108 ? -4.587 7.771 12.194 1.00 82.06 108 GLY A CA 1
ATOM 853 C C . GLY A 1 108 ? -6.065 7.680 11.793 1.00 82.06 108 GLY A C 1
ATOM 854 O O . GLY A 1 108 ? -6.849 7.123 12.553 1.00 82.06 108 GLY A O 1
ATOM 855 N N . ARG A 1 109 ? -6.460 8.197 10.623 1.00 82.06 109 ARG A N 1
ATOM 856 C CA . ARG A 1 109 ? -7.827 8.090 10.089 1.00 82.06 109 ARG A CA 1
ATOM 857 C C . ARG A 1 109 ? -7.861 7.131 8.906 1.00 82.06 109 ARG A C 1
ATOM 859 O O . ARG A 1 109 ? -6.933 7.150 8.102 1.00 82.06 109 ARG A O 1
ATOM 866 N N . ALA A 1 110 ? -8.914 6.324 8.802 1.00 84.44 110 ALA A N 1
ATOM 867 C CA . ALA A 1 110 ? -9.187 5.544 7.598 1.00 84.44 110 ALA A CA 1
ATOM 868 C C . ALA A 1 110 ? -9.404 6.500 6.418 1.00 84.44 110 ALA A C 1
ATOM 870 O O . ALA A 1 110 ? -10.117 7.497 6.556 1.00 84.44 110 ALA A O 1
ATOM 871 N N . VAL A 1 111 ? -8.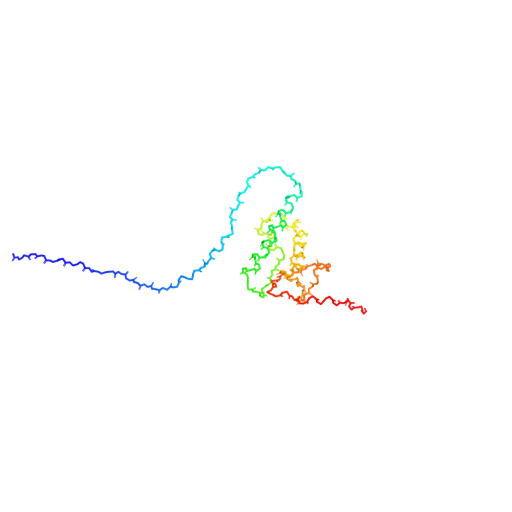750 6.219 5.297 1.00 85.69 111 VAL A N 1
ATOM 872 C CA . VAL A 1 111 ? -8.896 6.969 4.049 1.00 85.69 111 VAL A CA 1
ATOM 873 C C . VAL A 1 111 ? -9.526 6.049 3.020 1.00 85.69 111 VAL A C 1
ATOM 875 O O . VAL A 1 111 ? -9.215 4.859 2.970 1.00 85.69 111 VAL A O 1
ATOM 878 N N . ASP A 1 112 ? -10.411 6.619 2.213 1.00 82.25 112 ASP A N 1
ATOM 879 C CA . ASP A 1 112 ? -11.016 5.927 1.086 1.00 82.25 112 ASP A CA 1
ATOM 880 C C . ASP A 1 112 ? -9.925 5.488 0.085 1.00 82.25 112 ASP A C 1
ATOM 882 O O . ASP A 1 112 ? -9.103 6.323 -0.313 1.00 82.25 112 ASP A O 1
ATOM 886 N N . PRO A 1 113 ? -9.868 4.205 -0.316 1.00 80.69 113 PRO A N 1
ATOM 887 C CA . PRO A 1 113 ? -8.928 3.749 -1.337 1.00 80.69 113 PRO A CA 1
ATOM 888 C C . PRO A 1 113 ? -9.094 4.438 -2.700 1.00 80.69 113 PRO A C 1
ATOM 890 O O . PRO A 1 113 ? -8.117 4.497 -3.450 1.00 80.69 113 PRO A O 1
ATOM 893 N N . GLU A 1 114 ? -10.272 4.979 -3.023 1.00 79.06 114 GLU A N 1
ATOM 894 C CA . GLU A 1 114 ? -10.513 5.731 -4.263 1.00 79.06 114 GLU A CA 1
ATOM 895 C C . GLU A 1 114 ? -10.008 7.182 -4.181 1.00 79.06 114 GLU A C 1
ATOM 897 O O . GLU A 1 114 ? -9.773 7.831 -5.205 1.00 79.06 114 GLU A O 1
ATOM 902 N N . ALA A 1 115 ? -9.773 7.703 -2.972 1.00 78.81 115 ALA A N 1
ATOM 903 C CA . ALA A 1 115 ? -9.247 9.048 -2.782 1.00 78.81 115 ALA A CA 1
ATOM 904 C C . ALA A 1 115 ? -7.751 9.143 -3.154 1.00 78.81 115 ALA A C 1
ATOM 906 O O . ALA A 1 115 ? -6.989 8.179 -3.026 1.00 78.81 115 ALA A O 1
ATOM 907 N N . PRO A 1 116 ? -7.265 10.329 -3.574 1.00 74.88 116 PRO A N 1
ATOM 908 C CA . PRO A 1 116 ? -5.853 10.527 -3.879 1.00 74.88 116 PRO A CA 1
ATOM 909 C C . PRO A 1 116 ? -4.978 10.369 -2.623 1.00 74.88 116 PRO A C 1
ATOM 911 O O . PRO A 1 116 ? -4.868 11.270 -1.789 1.00 74.88 116 PRO A O 1
ATOM 914 N N . LEU A 1 117 ? -4.294 9.227 -2.522 1.00 73.38 117 LEU A N 1
ATOM 915 C CA . LEU A 1 117 ? -3.361 8.900 -1.443 1.00 73.38 117 LEU A CA 1
ATOM 916 C C . LEU A 1 117 ? -2.061 9.705 -1.584 1.00 73.38 117 LEU A C 1
ATOM 918 O O . LEU A 1 117 ? -1.100 9.287 -2.232 1.00 73.38 117 LEU A O 1
ATOM 922 N N . ARG A 1 118 ? -2.025 10.897 -0.983 1.00 76.69 118 ARG A N 1
ATOM 923 C CA . ARG A 1 118 ? -0.870 11.806 -1.032 1.00 76.69 118 ARG A CA 1
ATOM 924 C C . ARG A 1 118 ? -0.089 11.751 0.276 1.00 76.69 118 ARG A C 1
ATOM 926 O O . ARG A 1 118 ? -0.619 12.070 1.334 1.00 76.69 118 ARG A O 1
ATOM 933 N N . GLY A 1 119 ? 1.202 11.438 0.196 1.00 82.31 119 GLY A N 1
ATOM 934 C CA . GLY A 1 119 ? 2.111 11.488 1.344 1.00 82.31 119 GLY A CA 1
ATOM 935 C C . GLY A 1 119 ? 2.131 10.206 2.189 1.00 82.31 119 GLY A C 1
ATOM 936 O O . GLY A 1 119 ? 1.844 9.125 1.673 1.00 82.31 119 GLY A O 1
ATOM 937 N N . PRO A 1 120 ? 2.538 10.294 3.470 1.00 86.38 120 PRO A N 1
ATOM 938 C CA . PRO A 1 120 ? 2.721 9.123 4.321 1.00 86.38 120 PRO A CA 1
ATOM 939 C C . PRO A 1 120 ? 1.391 8.430 4.624 1.00 86.38 120 PRO A C 1
ATOM 941 O O . PRO A 1 120 ? 0.541 8.984 5.323 1.00 86.38 120 PRO A O 1
ATOM 944 N N . ILE A 1 121 ? 1.247 7.205 4.128 1.00 88.94 121 ILE A N 1
ATOM 945 C CA . ILE A 1 121 ? 0.119 6.315 4.409 1.00 88.94 121 ILE A CA 1
ATOM 946 C C . ILE A 1 121 ? 0.598 5.093 5.192 1.00 88.94 121 ILE A C 1
ATOM 948 O O . ILE A 1 121 ? 1.775 4.722 5.154 1.00 88.94 121 ILE A O 1
ATOM 952 N N . ARG A 1 122 ? -0.326 4.471 5.914 1.00 88.94 122 ARG A N 1
ATOM 953 C CA . ARG A 1 122 ? -0.114 3.266 6.709 1.00 88.94 122 ARG A CA 1
ATOM 954 C C . ARG A 1 122 ? -1.133 2.216 6.294 1.00 88.9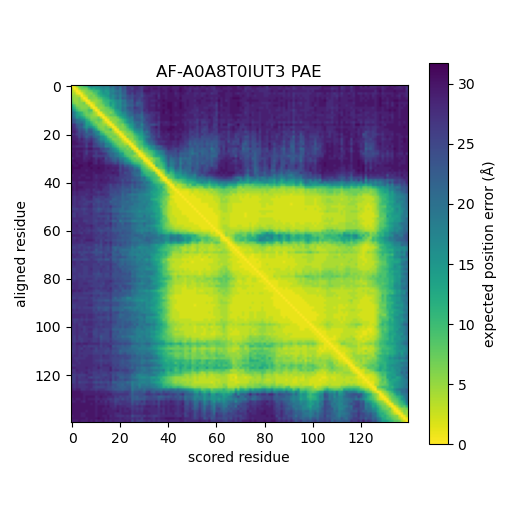4 122 ARG A C 1
ATOM 956 O O . ARG A 1 122 ? -2.317 2.524 6.192 1.00 88.94 122 ARG A O 1
ATOM 963 N N . LEU A 1 123 ? -0.679 0.990 6.087 1.00 89.81 123 LEU A N 1
ATOM 964 C CA . LEU A 1 123 ? -1.537 -0.139 5.734 1.00 89.81 123 LEU A CA 1
ATOM 965 C C . LEU A 1 123 ? -1.802 -0.976 6.983 1.00 89.81 123 LEU A C 1
ATOM 967 O O . LEU A 1 123 ? -0.876 -1.197 7.767 1.00 89.81 123 LEU A O 1
ATOM 971 N N . ARG A 1 124 ? -3.040 -1.435 7.167 1.00 88.50 124 ARG A N 1
ATOM 972 C CA . ARG A 1 124 ? -3.427 -2.370 8.235 1.00 88.50 124 ARG A CA 1
ATOM 973 C C . ARG A 1 124 ? -4.223 -3.537 7.667 1.00 88.50 124 ARG A C 1
ATOM 975 O O . ARG A 1 124 ? -4.943 -3.362 6.687 1.00 88.50 124 ARG A O 1
ATOM 982 N N . LEU A 1 125 ? -4.111 -4.708 8.287 1.00 86.12 125 LEU A N 1
ATOM 983 C CA . LEU A 1 125 ? -4.921 -5.862 7.906 1.00 86.12 125 LEU A CA 1
ATOM 984 C C . LEU A 1 125 ? -6.370 -5.647 8.355 1.00 86.12 125 LEU A C 1
ATOM 986 O O . LEU A 1 125 ? -6.622 -5.164 9.459 1.00 86.12 125 LEU A O 1
ATOM 990 N N . VAL A 1 126 ? -7.325 -6.018 7.510 1.00 82.38 126 VAL A N 1
ATOM 991 C CA . VAL A 1 126 ? -8.745 -5.977 7.856 1.00 82.38 126 VAL A CA 1
ATOM 992 C C . VAL A 1 126 ? -9.179 -7.392 8.224 1.00 82.38 126 VAL A C 1
ATOM 994 O O . VAL A 1 126 ? -9.370 -8.241 7.361 1.00 82.38 126 VAL A O 1
ATOM 997 N N . SER A 1 127 ? -9.329 -7.654 9.526 1.00 65.75 127 SER A N 1
ATOM 998 C CA . SER A 1 127 ? -9.814 -8.950 10.043 1.00 65.75 127 SER A CA 1
ATOM 999 C C . SER A 1 127 ? -11.311 -9.168 9.744 1.00 65.75 127 SER A C 1
ATOM 1001 O O . SER A 1 127 ? -11.796 -10.291 9.630 1.00 65.75 127 SER A O 1
ATOM 1003 N N . ARG A 1 128 ? -12.062 -8.078 9.534 1.00 60.88 128 ARG A N 1
ATOM 1004 C CA . ARG A 1 128 ? -13.487 -8.089 9.183 1.00 60.88 128 ARG A CA 1
ATOM 1005 C C . ARG A 1 128 ? -13.775 -6.964 8.200 1.00 60.88 128 ARG A C 1
ATOM 1007 O O . ARG A 1 128 ? -13.560 -5.812 8.561 1.00 60.88 128 ARG A O 1
ATOM 1014 N N . LYS A 1 129 ? -14.307 -7.287 7.013 1.00 52.06 129 LYS A N 1
ATOM 1015 C CA . LYS A 1 129 ? -14.795 -6.300 6.032 1.00 52.06 129 LYS A CA 1
ATOM 1016 C C . LYS A 1 129 ? -15.634 -5.234 6.764 1.00 52.06 129 LYS A C 1
ATOM 1018 O O . LYS A 1 129 ? -16.675 -5.600 7.323 1.00 52.06 129 LYS A O 1
ATOM 1023 N N . PRO A 1 130 ? -15.209 -3.959 6.840 1.00 51.94 130 PRO A N 1
ATOM 1024 C CA . PRO A 1 130 ? -16.058 -2.926 7.411 1.00 51.94 130 PRO A CA 1
ATOM 1025 C C . PRO A 1 130 ? -17.293 -2.757 6.511 1.00 51.94 130 PRO A C 1
ATOM 1027 O O . PRO A 1 130 ? -17.176 -2.905 5.290 1.00 51.94 130 PRO A O 1
ATOM 1030 N N . PRO A 1 131 ? -18.491 -2.494 7.067 1.00 50.22 131 PRO A N 1
ATOM 1031 C CA . PRO A 1 131 ? -19.625 -2.103 6.242 1.00 50.22 131 PRO A CA 1
ATOM 1032 C C . PRO A 1 131 ? -19.234 -0.822 5.499 1.00 50.22 131 PRO A C 1
ATOM 1034 O O . PRO A 1 131 ? -18.868 0.176 6.115 1.00 50.22 131 PRO A O 1
ATOM 1037 N N . SER A 1 132 ? -19.251 -0.886 4.172 1.00 49.59 132 SER A N 1
ATOM 1038 C CA . SER A 1 132 ? -18.965 0.222 3.269 1.00 49.59 132 SER A CA 1
ATOM 1039 C C . SER A 1 132 ? -19.989 1.338 3.483 1.00 49.59 132 SER A C 1
ATOM 1041 O O . SER A 1 132 ? -21.059 1.324 2.879 1.00 49.59 132 SER A O 1
ATOM 1043 N N . THR A 1 133 ? -19.693 2.293 4.361 1.00 52.22 133 THR A N 1
ATOM 1044 C CA . THR A 1 133 ? -20.410 3.569 4.416 1.00 52.22 133 THR A CA 1
ATOM 1045 C C . THR A 1 133 ? -19.576 4.621 3.702 1.00 52.22 133 THR A C 1
ATOM 1047 O O . THR A 1 133 ? -18.803 5.346 4.325 1.00 52.22 133 THR A O 1
ATOM 1050 N N . SER A 1 134 ? -19.739 4.690 2.382 1.00 52.03 134 SER A N 1
ATOM 1051 C CA . SER A 1 134 ? -19.449 5.884 1.592 1.00 52.03 134 SER A CA 1
ATOM 1052 C C . SER A 1 134 ? -20.509 6.941 1.931 1.00 52.03 134 SER A C 1
ATOM 1054 O O . SER A 1 134 ? -21.629 6.898 1.421 1.00 52.03 134 SER A O 1
ATOM 1056 N N . GLY A 1 135 ? -20.200 7.847 2.858 1.00 43.62 135 GLY A N 1
ATOM 1057 C CA . GLY A 1 135 ? -20.956 9.090 3.040 1.00 43.62 135 GLY A CA 1
ATOM 1058 C C . GLY A 1 135 ? -20.370 10.178 2.131 1.00 43.62 135 GLY A C 1
ATOM 1059 O O . GLY A 1 135 ? -19.147 10.214 1.984 1.00 43.62 135 GLY A O 1
ATOM 1060 N N . PRO A 1 136 ? -21.186 11.047 1.504 1.00 57.25 136 PRO A N 1
ATOM 1061 C CA . PRO A 1 136 ? -20.673 12.089 0.616 1.00 57.25 136 PRO A CA 1
ATOM 1062 C C . PRO A 1 136 ? -19.757 13.069 1.375 1.00 57.25 136 PRO A C 1
ATOM 1064 O O . PRO A 1 136 ? -19.943 13.270 2.581 1.00 57.25 136 PRO A O 1
ATOM 1067 N N . PRO A 1 137 ? -18.764 13.685 0.702 1.00 60.22 137 PRO A N 1
ATOM 1068 C CA . PRO A 1 137 ? -17.850 14.619 1.344 1.00 60.22 137 PRO A CA 1
ATOM 1069 C C . PRO A 1 137 ? -18.618 15.843 1.853 1.00 60.22 137 PRO A C 1
ATOM 1071 O O . PRO A 1 137 ? -19.346 16.496 1.110 1.00 60.22 137 PRO A O 1
ATOM 1074 N N . ASN A 1 138 ? -18.444 16.145 3.139 1.00 49.62 138 ASN A N 1
ATOM 1075 C CA . ASN A 1 138 ? -18.951 17.356 3.767 1.00 49.62 138 ASN A CA 1
ATOM 1076 C C . ASN A 1 138 ? -18.237 18.574 3.152 1.00 49.62 138 ASN A C 1
ATOM 1078 O O . ASN A 1 138 ? -17.041 18.767 3.380 1.00 49.62 138 ASN A O 1
ATOM 1082 N N . SER A 1 139 ? -18.955 19.356 2.346 1.00 48.34 139 SER A N 1
ATOM 1083 C CA . SER A 1 139 ? -18.530 20.682 1.895 1.00 48.34 139 SER A CA 1
ATOM 1084 C C . SER A 1 139 ? -18.895 21.706 2.968 1.00 48.34 139 SER A C 1
ATOM 1086 O O . SER A 1 139 ? -20.071 21.854 3.292 1.00 48.34 139 SER A O 1
ATOM 1088 N N . ASN A 1 140 ? -17.896 22.413 3.496 1.00 46.62 140 ASN A N 1
ATOM 1089 C CA . ASN A 1 140 ? -18.075 23.654 4.250 1.00 46.62 140 ASN A CA 1
ATOM 1090 C C . ASN A 1 140 ? -17.347 24.785 3.533 1.00 46.62 140 ASN A C 1
ATOM 1092 O O . ASN A 1 140 ? -16.221 24.515 3.054 1.00 46.62 140 ASN A O 1
#

Secondary structure (DSSP, 8-state):
---------------------------------------HHHHHHHHHHHHHHHHHHHHHTS-TT-EE-TTHHHHHH-TTTTTTTHHHHHHHHHHHHHTTSEEEEETTEE--TTS---S--EEEE-SS------PPP---

Nearest PDB structures (foldseek):
  2ns0-assembly1_A  TM=9.248E-01  e=9.436E-08  Rhodococcus jostii RHA1
  7uoa-assembly1_A  TM=6.025E-01  e=5.383E-01  Homo sapiens
  8ffz-assembly1_B  TM=6.335E-01  e=6.103E-01  Saccharomyces cerevisiae S288C
  2wa0-assembly1_A  TM=5.979E-01  e=8.892E-01  Homo sapiens
  7pkt-assembly1_K  TM=5.955E-01  e=2.140E+00  Chlamydomonas reinhardtii

Foldseek 3Di:
DDDDDDDDDDDDDDDDDDDDDPPPPPDPDDDDDDDDDDPVVVVLVVVLVQLLVQVLVVQVVDPQFDKDWLLVSCCVVPVPCSVVCPVSSLVSLLVCVVVQQKFKDDPRHTDRSVDPPPDTIIIGGRPDRDPDPPDPDDDD

InterPro domains:
  IPR021660 Protein of unknown function DUF3253 [PF11625] (49-125)
  IPR036388 Winged helix-like DNA-binding domain superfamily [G3DSA:1.10.10.10] (45-128)
  IPR036390 Winged helix DNA-bi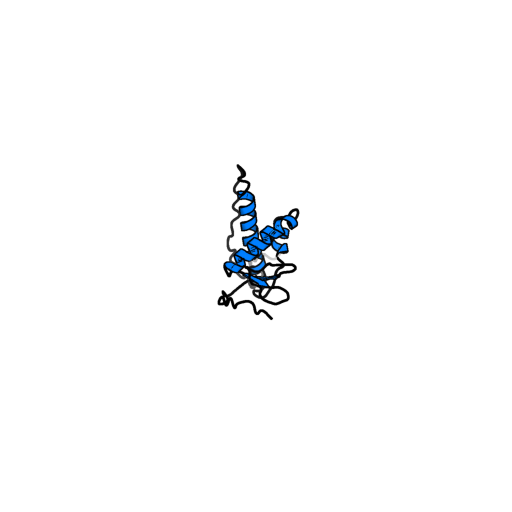nding domain superfamily [SSF46785] (48-126)

Solvent-accessible surface area (backbone atoms only — not comparable to full-atom values): 9236 Å² total; per-residue (Å²): 143,83,87,87,89,83,89,79,89,84,79,87,86,74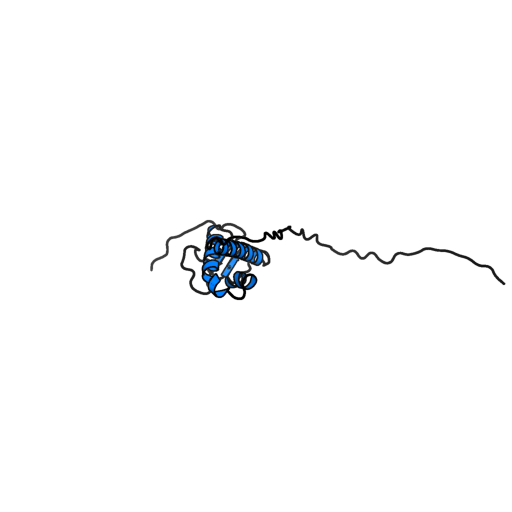,93,77,90,79,86,81,79,80,74,76,76,76,86,75,77,88,77,87,75,83,88,85,83,86,49,83,63,53,60,55,54,49,52,46,51,53,42,46,53,41,45,51,52,58,42,68,76,40,58,72,86,44,73,42,57,71,67,56,34,38,46,72,76,37,66,88,53,29,75,75,43,46,64,58,48,52,49,44,53,28,52,38,28,73,71,37,53,29,43,44,27,42,94,89,38,83,47,64,59,88,50,87,86,77,76,84,53,32,39,30,50,39,93,61,69,71,83,88,75,87,70,79,83,86,84,129

Organism: Ceratodon purpureus (NCBI:txid3225)

pLDDT: mean 70.29, std 19.96, range [33.97, 92.38]

Radius of gyration: 26.79 Å; Cα contacts (8 Å, |Δi|>4): 116; chains: 1; bounding box: 64×89×69 Å